Protein AF-A0A7L0QNY7-F1 (afdb_monomer_lite)

Secondary structure (DSSP, 8-state):
--HHHHHHHHHTTS--------------TT--SS----B-S--HHHHHHTGGGTSPBPPP-TT------

Organism: Setophaga kirtlandii (NCBI:txid298831)

Structure (mmCIF, N/CA/C/O backbone):
data_AF-A0A7L0QNY7-F1
#
_entry.id   AF-A0A7L0QNY7-F1
#
loop_
_atom_site.group_PDB
_atom_site.id
_atom_site.type_symbol
_atom_site.label_atom_id
_atom_site.label_alt_id
_atom_site.label_comp_id
_atom_site.label_asym_id
_atom_site.label_entity_id
_atom_site.label_seq_id
_atom_site.pdbx_PDB_ins_code
_atom_site.Cartn_x
_atom_site.Cartn_y
_atom_site.Cartn_z
_atom_site.occupancy
_atom_site.B_iso_or_equiv
_atom_site.auth_seq_id
_atom_site.auth_comp_id
_atom_site.auth_asym_id
_atom_site.auth_atom_id
_atom_site.pdbx_PDB_model_num
ATOM 1 N N . LEU A 1 1 ? -26.839 11.105 23.668 1.00 74.50 1 LEU A N 1
ATOM 2 C CA . LEU A 1 1 ? -25.723 11.173 24.635 1.00 74.50 1 LEU A CA 1
ATOM 3 C C . LEU A 1 1 ? -24.729 12.243 24.191 1.00 74.50 1 LEU A C 1
ATOM 5 O O . LEU A 1 1 ? -24.173 12.117 23.097 1.00 74.50 1 LEU A O 1
ATOM 9 N N . PRO A 1 2 ? -24.541 13.305 24.977 1.00 91.94 2 PRO A N 1
ATOM 10 C CA . PRO A 1 2 ? -23.397 14.209 24.875 1.00 91.94 2 PRO A CA 1
ATOM 11 C C . PRO A 1 2 ? -22.057 13.449 24.907 1.00 91.94 2 PRO A C 1
ATOM 13 O O . PRO A 1 2 ? -21.971 12.352 25.459 1.00 91.94 2 PRO A O 1
ATOM 16 N N . GLU A 1 3 ? -21.000 14.022 24.330 1.00 89.31 3 GLU A N 1
ATOM 17 C CA . GLU A 1 3 ? -19.692 13.352 24.179 1.00 89.31 3 GLU A CA 1
ATOM 18 C C . GLU A 1 3 ? -19.061 12.927 25.517 1.00 89.31 3 GLU A C 1
ATOM 20 O O . GLU A 1 3 ? -18.483 11.843 25.633 1.00 89.31 3 GLU A O 1
ATOM 25 N N . ARG A 1 4 ? -19.244 13.751 26.558 1.00 92.12 4 ARG A N 1
ATOM 26 C CA . ARG A 1 4 ? -18.772 13.467 27.922 1.00 92.12 4 ARG A CA 1
ATOM 27 C C . ARG A 1 4 ? -19.376 12.171 28.471 1.00 92.12 4 ARG A C 1
ATOM 29 O O . ARG A 1 4 ? -18.645 11.302 28.936 1.00 92.12 4 ARG A O 1
ATOM 36 N N . GLU A 1 5 ? -20.688 11.998 28.331 1.00 92.69 5 GLU A N 1
ATOM 37 C CA . GLU A 1 5 ? -21.397 10.796 28.788 1.00 92.69 5 GLU A CA 1
ATOM 38 C C . GLU A 1 5 ? -20.990 9.548 27.990 1.00 92.69 5 GLU A C 1
ATOM 40 O O . GLU A 1 5 ? -20.793 8.483 28.573 1.00 92.69 5 GLU A O 1
ATOM 45 N N . ARG A 1 6 ? -20.786 9.660 26.666 1.00 89.75 6 ARG A N 1
ATOM 46 C CA . ARG A 1 6 ? -20.294 8.532 25.846 1.00 89.75 6 ARG A CA 1
ATOM 47 C C . ARG A 1 6 ? -18.904 8.083 26.279 1.00 89.75 6 ARG A C 1
ATOM 49 O O . ARG A 1 6 ? -18.660 6.883 26.378 1.00 89.75 6 ARG A O 1
ATOM 56 N N . SER A 1 7 ? -18.008 9.031 26.542 1.00 91.88 7 SER A N 1
ATOM 57 C CA . SER A 1 7 ? -16.640 8.750 26.987 1.00 91.88 7 SER A CA 1
ATOM 58 C C . SER A 1 7 ? -16.617 8.059 28.352 1.00 91.88 7 SER A C 1
ATOM 60 O O . SER A 1 7 ? -15.899 7.074 28.539 1.00 91.88 7 SER A O 1
ATOM 62 N N . GLU A 1 8 ? -17.452 8.509 29.293 1.00 94.12 8 GLU A N 1
ATOM 63 C CA . GLU A 1 8 ? -17.599 7.849 30.591 1.00 94.12 8 GLU A CA 1
ATOM 64 C C . GLU A 1 8 ? -18.129 6.417 30.470 1.00 94.12 8 GLU A C 1
ATOM 66 O O . GLU A 1 8 ? -17.581 5.509 31.101 1.00 94.12 8 GLU A O 1
ATOM 71 N N . LEU A 1 9 ? -19.153 6.193 29.640 1.00 94.19 9 LEU A N 1
ATOM 72 C CA . LEU A 1 9 ? -19.734 4.867 29.414 1.00 94.19 9 LEU A CA 1
ATOM 73 C C . LEU A 1 9 ? -18.759 3.919 28.696 1.00 94.19 9 LEU A C 1
ATOM 75 O O . LEU A 1 9 ? -18.652 2.755 29.089 1.00 94.19 9 LEU A O 1
ATOM 79 N N . LYS A 1 10 ? -17.988 4.415 27.716 1.00 92.31 10 LYS A N 1
ATOM 80 C CA . LYS A 1 10 ? -16.897 3.663 27.065 1.00 92.31 10 LYS A CA 1
ATOM 81 C C . LYS A 1 10 ? -15.827 3.246 28.074 1.00 92.31 10 LYS A C 1
ATOM 83 O O . LYS A 1 10 ? -15.463 2.074 28.128 1.00 92.31 10 LYS A O 1
ATOM 88 N N . ARG A 1 11 ? -15.367 4.172 28.929 1.00 92.50 11 ARG A N 1
ATOM 89 C CA . ARG A 1 11 ? -14.361 3.887 29.973 1.00 92.50 11 ARG A CA 1
ATOM 90 C C . ARG A 1 11 ? -14.839 2.818 30.959 1.00 92.50 11 ARG A C 1
ATOM 92 O O . ARG A 1 11 ? -14.044 1.995 31.402 1.00 92.50 11 ARG A O 1
ATOM 99 N N . ARG A 1 12 ? -16.136 2.811 31.282 1.00 96.06 12 ARG A N 1
ATOM 100 C CA . ARG A 1 12 ? -16.776 1.819 32.165 1.00 96.06 12 ARG A CA 1
ATOM 101 C C . ARG A 1 12 ? -17.131 0.500 31.459 1.00 96.06 12 ARG A C 1
ATOM 103 O O . ARG A 1 12 ? -17.716 -0.365 32.098 1.00 96.06 12 ARG A O 1
ATOM 110 N N . LYS A 1 13 ? -16.785 0.328 30.173 1.00 91.06 13 LYS A N 1
ATOM 111 C CA . LYS A 1 13 ? -17.137 -0.839 29.333 1.00 91.06 13 LYS A CA 1
ATOM 112 C C . LYS A 1 13 ? -18.652 -1.075 29.184 1.00 91.06 13 LYS A C 1
ATOM 114 O O . LYS A 1 13 ? -19.076 -2.187 28.897 1.00 91.06 13 LYS A O 1
ATOM 119 N N . LEU A 1 14 ? -19.461 -0.028 29.358 1.00 93.38 14 LEU A N 1
ATOM 120 C CA . LEU A 1 14 ? -20.925 -0.060 29.210 1.00 93.38 14 LEU A CA 1
ATOM 121 C C . LEU A 1 14 ? -21.386 0.320 27.796 1.00 93.38 14 LEU A C 1
ATOM 123 O O . LEU A 1 14 ? -22.558 0.172 27.462 1.00 93.38 14 LEU A O 1
ATOM 127 N N . LEU A 1 15 ? -20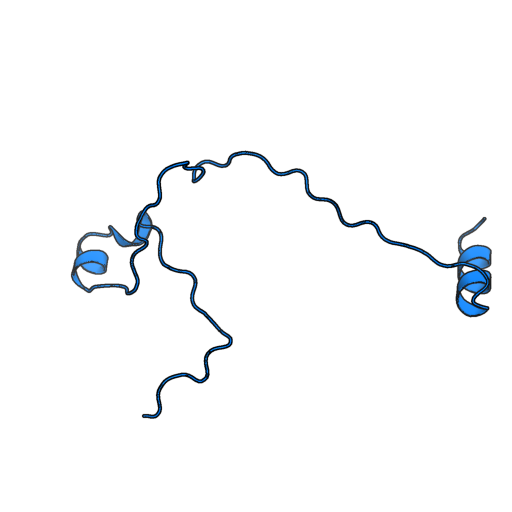.472 0.832 26.970 1.00 91.69 15 LEU A N 1
ATOM 128 C CA . LEU A 1 15 ? -20.720 1.202 25.582 1.00 91.69 15 LEU A CA 1
ATOM 129 C C . LEU A 1 15 ? -19.538 0.752 24.724 1.00 91.69 15 LEU A C 1
ATOM 131 O O . LEU A 1 15 ? -18.387 1.053 25.042 1.00 91.69 15 LEU A O 1
ATOM 135 N N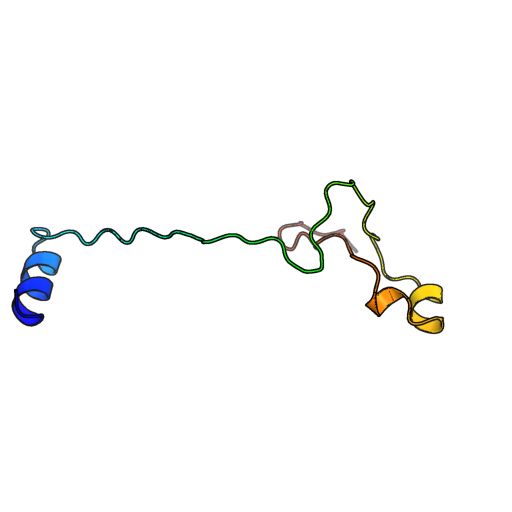 . LEU A 1 16 ? -19.832 0.052 23.630 1.00 89.94 16 LEU A N 1
ATOM 136 C CA . LEU A 1 16 ? -18.859 -0.384 22.632 1.00 89.94 16 LEU A CA 1
ATOM 137 C C . LEU A 1 16 ? -19.146 0.336 21.319 1.00 89.94 16 LEU A C 1
ATOM 139 O O . LEU A 1 16 ? -20.279 0.347 20.843 1.00 89.94 16 LEU A O 1
ATOM 143 N N . GLU A 1 17 ? -18.115 0.939 20.739 1.00 88.75 17 GLU A N 1
ATOM 144 C CA . GLU A 1 17 ? -18.193 1.499 19.396 1.00 88.75 17 GLU A CA 1
ATOM 145 C C . GLU A 1 17 ? -17.654 0.474 18.404 1.00 88.75 17 GLU A C 1
ATOM 147 O O . GLU A 1 17 ? -16.533 -0.011 18.547 1.00 88.75 17 GLU A O 1
ATOM 152 N N . VAL A 1 18 ? -18.464 0.143 17.402 1.00 92.19 18 VAL A N 1
ATOM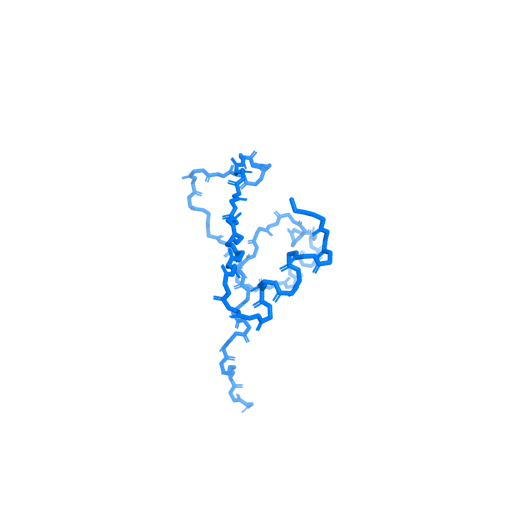 153 C CA . VAL A 1 18 ? -18.079 -0.765 16.324 1.00 92.19 18 VAL A CA 1
ATOM 154 C C . VAL A 1 18 ? -17.940 0.055 15.051 1.00 92.19 18 VAL A C 1
ATOM 156 O O . VAL A 1 18 ? -18.919 0.595 14.541 1.00 92.19 18 VAL A O 1
ATOM 159 N N . THR A 1 19 ? -16.720 0.151 14.527 1.00 92.88 19 THR A N 1
ATOM 160 C CA . THR A 1 19 ? -16.465 0.827 13.251 1.00 92.88 19 THR A CA 1
ATOM 161 C C . THR A 1 19 ? -16.596 -0.168 12.102 1.00 92.88 19 THR A C 1
ATOM 163 O O . THR A 1 19 ? -15.737 -1.031 11.917 1.00 92.88 19 THR A O 1
ATOM 166 N N . LEU A 1 20 ? -17.646 -0.026 11.291 1.00 94.62 20 LEU A N 1
ATOM 167 C CA . LEU A 1 20 ? -17.793 -0.783 10.049 1.00 94.62 20 LEU A CA 1
ATOM 168 C C . LEU A 1 20 ? -16.983 -0.108 8.932 1.00 94.62 20 LEU A C 1
ATOM 170 O O . LEU A 1 20 ? -17.317 0.990 8.488 1.00 94.62 20 LEU A O 1
ATOM 174 N N . LYS A 1 21 ? -15.930 -0.774 8.452 1.00 94.19 21 LYS A N 1
ATOM 175 C CA . LYS A 1 21 ? -15.175 -0.332 7.272 1.00 94.19 21 LYS A CA 1
ATOM 176 C C . LYS A 1 21 ? -15.786 -0.962 6.026 1.00 94.19 21 LYS A C 1
ATOM 178 O O . LYS A 1 21 ? -15.812 -2.182 5.905 1.00 94.19 21 LYS A O 1
ATOM 183 N N . SER A 1 22 ? -16.268 -0.134 5.107 1.00 94.25 22 SER A N 1
ATOM 184 C CA . SER A 1 22 ? -16.795 -0.573 3.814 1.00 94.25 22 SER A CA 1
ATOM 185 C C . SER A 1 22 ? -16.137 0.216 2.687 1.00 94.25 22 SER A C 1
ATOM 187 O O . SER A 1 22 ? -15.711 1.355 2.879 1.00 94.25 22 SER A O 1
ATOM 189 N N . PHE A 1 23 ? -16.030 -0.409 1.516 1.00 93.94 23 PHE A N 1
ATOM 190 C CA . PHE A 1 23 ? -15.432 0.192 0.330 1.00 93.94 23 PHE A CA 1
ATOM 191 C C . PHE A 1 23 ? -16.429 0.151 -0.823 1.00 93.94 23 PHE A C 1
ATOM 193 O O . PHE A 1 23 ? -17.003 -0.895 -1.120 1.00 93.94 23 PHE A O 1
ATOM 200 N N . TRP A 1 24 ? -16.591 1.283 -1.503 1.00 92.00 24 TRP A N 1
ATOM 201 C CA . TRP A 1 24 ? -17.319 1.363 -2.766 1.00 92.00 24 TRP A CA 1
ATOM 202 C C . TRP A 1 24 ? -16.332 1.213 -3.918 1.00 92.00 24 TRP A C 1
ATOM 204 O O . TRP A 1 24 ? -15.615 2.151 -4.264 1.00 92.00 24 TRP A O 1
ATOM 214 N N . ILE A 1 25 ? -16.268 0.016 -4.495 1.00 92.06 25 ILE A N 1
ATOM 215 C CA . ILE A 1 25 ? -15.310 -0.308 -5.554 1.00 92.06 25 ILE A CA 1
ATOM 216 C C . ILE A 1 25 ? -15.930 0.015 -6.918 1.00 92.06 25 ILE A C 1
ATOM 218 O O . ILE A 1 25 ? -17.068 -0.357 -7.201 1.00 92.06 25 ILE A O 1
ATOM 222 N N . ARG A 1 26 ? -15.175 0.699 -7.785 1.00 92.88 26 ARG A N 1
ATOM 223 C CA . ARG A 1 26 ? -15.560 0.999 -9.174 1.00 92.88 26 ARG A CA 1
ATOM 224 C C . ARG A 1 26 ? -14.438 0.586 -10.124 1.00 92.88 26 ARG A C 1
ATOM 226 O O . ARG A 1 26 ? -13.274 0.551 -9.733 1.00 92.88 26 ARG A O 1
ATOM 233 N N . LYS A 1 27 ? -14.787 0.285 -11.378 1.00 93.62 27 LYS A N 1
ATOM 234 C CA . LYS A 1 27 ? -13.804 0.001 -12.435 1.00 93.62 27 LYS A CA 1
ATOM 235 C C . LYS A 1 27 ? -12.984 1.268 -12.711 1.00 93.62 27 LYS A C 1
ATOM 237 O O . LYS A 1 27 ? -13.560 2.289 -13.078 1.00 93.62 27 LYS A O 1
ATOM 242 N N . GLY A 1 28 ? -11.672 1.202 -12.494 1.00 86.44 28 GLY A N 1
ATOM 243 C CA . GLY A 1 28 ? -10.725 2.267 -12.841 1.00 86.44 28 GLY A CA 1
ATOM 244 C C . GLY A 1 28 ? -10.194 2.129 -14.271 1.00 86.44 28 GLY A C 1
ATOM 245 O O . GLY A 1 28 ? -10.506 1.161 -14.958 1.00 86.44 28 GLY A O 1
ATOM 246 N N . SER A 1 29 ? -9.348 3.064 -14.705 1.00 84.44 29 SER A N 1
ATOM 247 C CA . SER A 1 29 ? -8.713 3.043 -16.037 1.00 84.44 29 SER A CA 1
ATOM 248 C C . SER A 1 29 ? -7.869 1.790 -16.300 1.00 84.44 29 SER A C 1
ATOM 250 O O . SER A 1 29 ? -7.765 1.354 -17.439 1.00 84.44 29 SER A O 1
ATOM 252 N N . ALA A 1 30 ? -7.310 1.188 -15.248 1.00 78.88 30 ALA A N 1
ATOM 253 C CA . ALA A 1 30 ? -6.538 -0.053 -15.312 1.00 78.88 30 ALA A CA 1
ATOM 254 C C . ALA A 1 30 ? -7.389 -1.329 -15.120 1.00 78.88 30 ALA A C 1
ATOM 256 O O . ALA A 1 30 ? -6.840 -2.418 -14.969 1.00 78.88 30 ALA A O 1
ATOM 257 N N . PHE A 1 31 ? -8.724 -1.226 -15.074 1.00 84.88 31 PHE A N 1
ATOM 258 C CA . PHE A 1 31 ? -9.586 -2.402 -14.951 1.00 84.88 31 PHE A CA 1
ATOM 259 C C . PHE A 1 31 ? -9.538 -3.237 -16.235 1.00 84.88 31 PHE A C 1
ATOM 261 O O . PHE A 1 31 ? -9.868 -2.750 -17.314 1.00 84.88 31 PHE A O 1
ATOM 268 N N . SER A 1 32 ? -9.202 -4.517 -16.102 1.00 82.56 32 SER A N 1
ATOM 269 C CA . SER A 1 32 ? -9.200 -5.481 -17.200 1.00 82.56 32 SER A CA 1
ATOM 270 C C . SER A 1 32 ? -9.729 -6.827 -16.717 1.00 82.56 32 SER A C 1
ATOM 272 O O . SER A 1 32 ? -9.504 -7.217 -15.573 1.00 82.56 32 SER A O 1
ATOM 274 N N . THR A 1 33 ? -10.437 -7.544 -17.587 1.00 86.62 33 THR A N 1
ATOM 275 C CA . THR A 1 33 ? -10.864 -8.936 -17.363 1.00 86.62 33 THR A CA 1
ATOM 276 C C . THR A 1 33 ? -9.873 -9.950 -17.937 1.00 86.62 33 THR A C 1
ATOM 278 O O . THR A 1 33 ? -10.056 -11.150 -17.754 1.00 86.62 33 THR A O 1
ATOM 281 N N . ALA A 1 34 ? -8.837 -9.483 -18.640 1.00 82.81 34 ALA A N 1
ATOM 282 C CA . ALA A 1 34 ? -7.772 -10.318 -19.175 1.00 82.81 34 ALA A CA 1
ATOM 283 C C . ALA A 1 34 ? -6.598 -10.394 -18.190 1.00 82.81 34 ALA A C 1
ATOM 285 O O . ALA A 1 34 ? -6.198 -9.391 -17.597 1.00 82.81 34 ALA A O 1
ATOM 286 N N . VAL A 1 35 ? -6.017 -11.586 -18.051 1.00 71.31 35 VAL A N 1
ATOM 287 C CA . VAL A 1 35 ? -4.816 -11.806 -17.239 1.00 71.31 35 VAL A CA 1
ATOM 288 C C . VAL A 1 35 ? -3.596 -11.352 -18.041 1.00 71.31 35 VAL A C 1
ATOM 290 O O . VAL A 1 35 ? -3.103 -12.079 -18.902 1.00 71.31 35 VAL A O 1
ATOM 293 N N . ALA A 1 36 ? -3.119 -10.137 -17.778 1.00 73.19 36 ALA A N 1
ATOM 294 C CA . ALA A 1 36 ? -1.826 -9.679 -18.275 1.00 73.19 36 ALA A CA 1
ATOM 295 C C . ALA A 1 36 ? -0.704 -10.284 -17.418 1.00 73.19 36 ALA A C 1
ATOM 297 O O . ALA A 1 36 ? -0.854 -10.407 -16.202 1.00 73.19 36 ALA A O 1
ATOM 298 N N . ARG A 1 37 ? 0.422 -10.654 -18.036 1.00 78.00 37 ARG A N 1
ATOM 299 C CA . ARG A 1 37 ? 1.647 -10.988 -17.300 1.00 78.00 37 ARG A CA 1
ATOM 300 C C . ARG A 1 37 ? 2.351 -9.669 -16.975 1.00 78.00 37 ARG A C 1
ATOM 302 O O . ARG A 1 37 ? 2.831 -9.039 -17.912 1.00 78.00 37 ARG A O 1
ATOM 309 N N . PRO A 1 38 ? 2.352 -9.208 -15.713 1.00 79.69 38 PRO A N 1
ATOM 310 C CA . PRO A 1 38 ? 3.071 -7.995 -15.366 1.00 79.69 38 PRO A CA 1
ATOM 311 C C . PRO A 1 38 ? 4.578 -8.239 -15.468 1.00 79.69 38 PRO A C 1
ATOM 313 O O . PRO A 1 38 ? 5.052 -9.348 -15.197 1.00 79.69 38 PRO A O 1
ATOM 316 N N . GLU A 1 39 ? 5.320 -7.196 -15.823 1.00 80.81 39 GLU A N 1
ATOM 317 C CA . GLU A 1 39 ? 6.777 -7.261 -15.884 1.00 80.81 39 GLU A CA 1
ATOM 318 C C . GLU A 1 39 ? 7.352 -7.447 -14.474 1.00 80.81 39 GLU A C 1
ATOM 320 O O . GLU A 1 39 ? 6.837 -6.903 -13.490 1.00 80.81 39 GLU A O 1
ATOM 325 N N . THR A 1 40 ? 8.389 -8.275 -14.353 1.00 78.31 40 THR A N 1
ATOM 326 C CA . THR A 1 40 ? 8.958 -8.637 -13.040 1.00 78.31 40 THR A CA 1
ATOM 327 C C . THR A 1 40 ? 10.088 -7.699 -12.639 1.00 78.31 40 THR A C 1
ATOM 329 O O . THR A 1 40 ? 10.199 -7.351 -11.466 1.00 78.31 40 THR A O 1
ATOM 332 N N . GLU A 1 41 ? 10.889 -7.256 -13.606 1.00 82.69 41 GLU A N 1
ATOM 333 C CA . GLU A 1 41 ? 12.072 -6.434 -13.374 1.00 82.69 41 GLU A CA 1
ATOM 334 C C . GLU A 1 41 ? 12.167 -5.315 -14.406 1.00 82.69 41 GLU A C 1
ATOM 336 O O . GLU A 1 41 ? 11.659 -5.420 -15.523 1.00 82.69 41 GLU A O 1
ATOM 341 N N . LEU A 1 42 ? 12.818 -4.224 -14.011 1.00 87.69 42 LEU A N 1
ATOM 342 C CA . LEU A 1 42 ? 13.106 -3.108 -14.897 1.00 87.69 42 LEU A CA 1
ATOM 343 C C . LEU A 1 42 ? 14.316 -3.457 -15.769 1.00 87.69 42 LEU A C 1
ATOM 345 O O . LEU A 1 42 ? 15.401 -3.678 -15.235 1.00 87.69 42 LEU A O 1
ATOM 349 N N . THR A 1 43 ? 14.153 -3.455 -17.094 1.00 88.62 43 THR A N 1
ATOM 350 C CA . THR A 1 43 ? 15.271 -3.720 -18.015 1.00 88.62 43 THR A CA 1
ATOM 351 C C . THR A 1 43 ? 15.911 -2.426 -18.548 1.00 88.62 43 THR A C 1
ATOM 353 O O . THR A 1 43 ? 15.235 -1.391 -18.637 1.00 88.62 43 THR A O 1
ATOM 356 N N . PRO A 1 44 ? 17.202 -2.442 -18.939 1.00 89.19 44 PRO A N 1
ATOM 357 C CA . PRO A 1 44 ? 17.877 -1.280 -19.530 1.00 89.19 44 PRO A CA 1
ATOM 358 C C . PRO A 1 44 ? 17.190 -0.753 -20.797 1.00 89.19 44 PRO A C 1
ATOM 360 O O . PRO A 1 44 ? 17.118 0.456 -21.016 1.00 89.19 44 PRO A O 1
ATOM 363 N N . GLU A 1 45 ? 16.623 -1.642 -21.609 1.00 88.50 45 GLU A N 1
ATOM 364 C CA . GLU A 1 45 ? 15.891 -1.305 -22.831 1.00 88.50 45 GLU A CA 1
ATOM 365 C C . GLU A 1 45 ? 14.596 -0.569 -22.496 1.00 88.50 45 GLU A C 1
ATOM 367 O O . GLU A 1 45 ? 14.232 0.392 -23.178 1.00 88.50 45 GLU A O 1
ATOM 372 N N . MET A 1 46 ? 13.914 -0.967 -21.415 1.00 90.94 46 MET A N 1
ATOM 373 C CA . MET A 1 46 ? 12.732 -0.251 -20.943 1.00 90.94 46 MET A CA 1
ATOM 374 C C . MET A 1 46 ? 13.084 1.171 -20.516 1.00 90.94 46 MET A C 1
ATOM 376 O O . MET A 1 46 ? 12.345 2.098 -20.841 1.00 90.94 46 MET A O 1
ATOM 380 N N . ILE A 1 47 ? 14.221 1.362 -19.839 1.00 91.00 47 ILE A N 1
ATOM 381 C CA . ILE A 1 47 ? 14.730 2.686 -19.450 1.00 91.00 47 ILE A CA 1
ATOM 382 C C . ILE A 1 47 ? 15.047 3.523 -20.692 1.00 91.00 47 ILE A C 1
ATOM 384 O O . ILE A 1 47 ? 14.591 4.663 -20.783 1.00 91.00 47 ILE A O 1
ATOM 388 N N . ALA A 1 48 ? 15.768 2.949 -21.657 1.00 92.50 48 ALA A N 1
ATOM 389 C CA . ALA A 1 48 ? 16.161 3.623 -22.892 1.00 92.50 48 ALA A CA 1
ATOM 390 C C . ALA A 1 48 ? 14.956 4.030 -23.761 1.00 92.50 48 ALA A C 1
ATOM 392 O O . ALA A 1 48 ? 14.956 5.105 -24.354 1.00 92.50 48 ALA A O 1
ATOM 393 N N . THR A 1 49 ? 13.915 3.194 -23.814 1.00 90.69 49 THR A N 1
ATOM 394 C CA . THR A 1 49 ? 12.699 3.430 -24.616 1.00 90.69 49 THR A CA 1
ATOM 395 C C . THR A 1 49 ? 11.597 4.181 -23.862 1.00 90.69 49 THR A C 1
ATOM 397 O O . THR A 1 49 ? 10.649 4.665 -24.474 1.00 90.69 49 THR A O 1
ATOM 400 N N . GLY A 1 50 ? 11.688 4.285 -22.533 1.00 88.50 50 GLY A N 1
ATOM 401 C CA . GLY A 1 50 ? 10.668 4.896 -21.675 1.00 88.50 50 GLY A CA 1
ATOM 402 C C . GLY A 1 50 ? 9.416 4.038 -21.439 1.00 88.50 50 GLY A C 1
ATOM 403 O O . GLY A 1 50 ? 8.476 4.506 -20.792 1.00 88.50 50 GLY A O 1
ATOM 404 N N . SER A 1 51 ? 9.394 2.792 -21.920 1.00 88.44 51 SER A N 1
ATOM 405 C CA . SER A 1 51 ? 8.238 1.884 -21.827 1.00 88.44 51 SER A CA 1
ATOM 406 C C . SER A 1 51 ? 7.883 1.477 -20.388 1.00 88.44 51 SER A C 1
ATOM 408 O O . SER A 1 51 ? 6.715 1.212 -20.097 1.00 88.44 51 SER A O 1
ATOM 410 N N . TRP A 1 52 ? 8.838 1.555 -19.450 1.00 88.19 52 TRP A N 1
ATOM 411 C CA . TRP A 1 52 ? 8.615 1.314 -18.014 1.00 88.19 52 TRP A CA 1
ATOM 412 C C . TRP A 1 52 ? 7.523 2.198 -17.392 1.00 88.19 52 TRP A C 1
ATOM 414 O O . TRP A 1 52 ? 6.967 1.866 -16.352 1.00 88.19 52 TRP A O 1
ATOM 424 N N . ARG A 1 53 ? 7.191 3.338 -18.007 1.00 83.69 53 ARG A N 1
ATOM 425 C CA . ARG A 1 53 ? 6.164 4.257 -17.489 1.00 83.69 53 ARG A CA 1
ATOM 426 C C . ARG A 1 53 ? 4.740 3.740 -17.686 1.00 83.69 53 ARG A C 1
ATOM 428 O O . ARG A 1 53 ? 3.829 4.212 -17.015 1.00 83.69 53 ARG A O 1
ATOM 435 N N . GLN A 1 54 ? 4.545 2.848 -18.654 1.00 83.19 54 GLN A N 1
ATOM 436 C CA . GLN A 1 54 ? 3.224 2.426 -19.125 1.00 83.19 54 GLN A CA 1
ATOM 437 C C . GLN A 1 54 ? 2.933 0.958 -18.801 1.00 83.19 54 GLN A C 1
ATOM 439 O O . GLN A 1 54 ? 1.769 0.562 -18.755 1.00 83.19 54 GLN A O 1
ATOM 444 N N . LEU A 1 55 ? 3.974 0.153 -18.575 1.00 81.75 55 LEU A N 1
ATOM 445 C CA . LEU A 1 55 ? 3.841 -1.270 -18.285 1.00 81.75 55 LEU A CA 1
ATOM 446 C C . LEU A 1 55 ? 3.512 -1.511 -16.800 1.00 81.75 55 LEU A C 1
ATOM 448 O O . LEU A 1 55 ? 4.128 -0.902 -15.924 1.00 81.75 55 LEU A O 1
ATOM 452 N N . PRO A 1 56 ? 2.553 -2.402 -16.487 1.00 81.88 56 PRO A N 1
ATOM 453 C CA . PRO A 1 56 ? 2.284 -2.804 -15.115 1.00 81.88 56 PRO A CA 1
ATOM 454 C C . PRO A 1 56 ? 3.380 -3.752 -14.610 1.00 81.88 56 PRO A C 1
ATOM 456 O O . PRO A 1 56 ? 3.650 -4.784 -15.225 1.00 81.88 56 PRO A O 1
ATOM 459 N N . PHE A 1 57 ? 3.962 -3.430 -13.455 1.00 85.56 57 PHE A N 1
ATOM 460 C CA . PHE A 1 57 ? 4.939 -4.282 -12.775 1.00 85.56 57 PHE A CA 1
ATOM 461 C C . PHE A 1 57 ? 4.286 -5.133 -11.692 1.00 85.56 57 PHE A C 1
ATOM 463 O O . PHE A 1 57 ? 3.284 -4.750 -11.077 1.00 85.56 57 PHE A O 1
ATOM 470 N N . LYS A 1 58 ? 4.874 -6.301 -11.434 1.00 86.06 58 LYS A N 1
ATOM 471 C CA . LYS A 1 58 ? 4.453 -7.163 -10.334 1.00 86.06 58 LYS A CA 1
ATOM 472 C C . LYS A 1 58 ? 4.699 -6.430 -9.004 1.00 86.06 58 LYS A C 1
ATOM 474 O O . LYS A 1 58 ? 5.809 -5.946 -8.789 1.00 86.06 58 LYS A O 1
ATOM 479 N N . PRO A 1 59 ? 3.710 -6.355 -8.092 1.00 84.75 59 PRO A N 1
ATOM 480 C CA . PRO A 1 59 ? 3.920 -5.750 -6.783 1.00 84.75 59 PRO A CA 1
ATOM 481 C C . PRO A 1 59 ? 5.049 -6.455 -6.036 1.00 84.75 59 PRO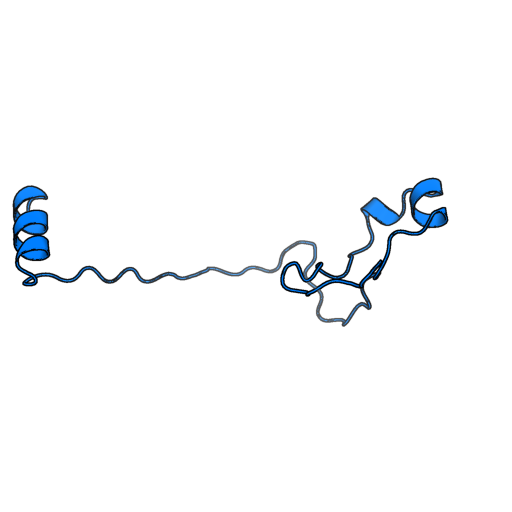 A C 1
ATOM 483 O O . PRO A 1 59 ? 5.059 -7.686 -5.928 1.00 84.75 59 PRO A O 1
ATOM 486 N N . TYR A 1 60 ? 5.990 -5.671 -5.518 1.00 85.50 60 TYR A N 1
ATOM 487 C CA . TYR A 1 60 ? 7.105 -6.211 -4.758 1.00 85.50 60 TYR A CA 1
ATOM 488 C C . TYR A 1 60 ? 6.622 -6.745 -3.406 1.00 85.50 60 TYR A C 1
ATOM 490 O O . TYR A 1 60 ? 5.893 -6.069 -2.675 1.00 85.50 60 TYR A O 1
ATOM 498 N N . ASN A 1 61 ? 7.033 -7.966 -3.060 1.00 87.94 61 ASN A N 1
ATOM 499 C CA . ASN A 1 61 ? 6.717 -8.553 -1.765 1.00 87.94 61 ASN A CA 1
ATOM 500 C C . ASN A 1 61 ? 7.711 -8.057 -0.705 1.00 87.94 61 ASN A C 1
ATOM 502 O O . ASN A 1 61 ? 8.738 -8.684 -0.471 1.00 87.94 61 ASN A O 1
ATOM 506 N N . PHE A 1 62 ? 7.380 -6.959 -0.022 1.00 86.38 62 PHE A N 1
ATOM 507 C CA . PHE A 1 62 ? 8.214 -6.392 1.048 1.00 86.38 62 PHE A CA 1
ATOM 508 C C . PHE A 1 62 ? 8.376 -7.298 2.280 1.00 86.38 62 PHE A C 1
ATOM 510 O O . PHE A 1 62 ? 9.213 -7.017 3.131 1.00 86.38 62 PHE A O 1
ATOM 517 N N . SER A 1 63 ? 7.605 -8.382 2.392 1.00 90.31 63 SER A N 1
ATOM 518 C CA . SER A 1 6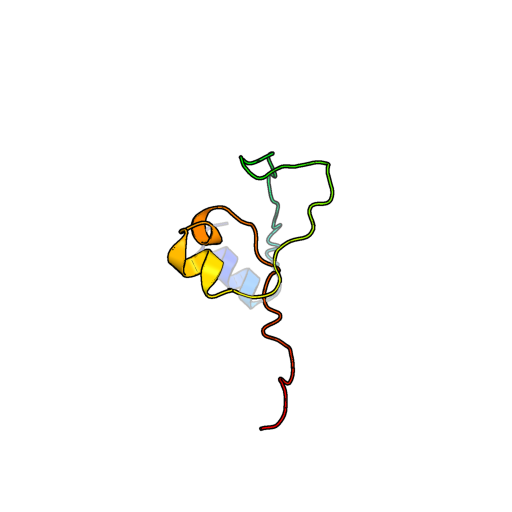3 ? 7.735 -9.362 3.476 1.00 90.31 63 SER A CA 1
ATOM 519 C C . SER A 1 63 ? 8.719 -10.496 3.158 1.00 90.31 63 SER A C 1
ATOM 521 O O . SER A 1 63 ? 8.852 -11.423 3.954 1.00 90.31 63 SER A O 1
ATOM 523 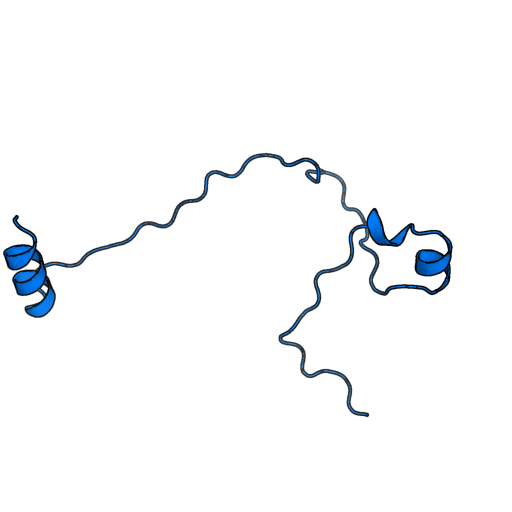N N . SER A 1 64 ? 9.387 -10.475 2.001 1.00 88.38 64 SER A N 1
ATOM 524 C CA . SER A 1 64 ? 10.371 -11.499 1.636 1.00 88.38 64 SER A CA 1
ATOM 525 C C . SER A 1 64 ? 11.667 -11.369 2.442 1.00 88.38 64 SER A C 1
ATOM 527 O O . SER A 1 64 ? 12.143 -10.258 2.658 1.00 88.38 64 SER A O 1
ATOM 529 N N . LEU A 1 65 ? 12.294 -12.501 2.781 1.00 88.38 65 LEU A N 1
ATOM 530 C CA . LEU A 1 65 ? 13.594 -12.552 3.473 1.00 88.38 65 LEU A CA 1
ATOM 531 C C . LEU A 1 65 ? 14.788 -12.110 2.601 1.00 88.38 65 LEU A C 1
ATOM 533 O O . LEU A 1 65 ? 15.899 -11.990 3.108 1.00 88.38 65 LEU A O 1
ATOM 537 N N . GLY A 1 66 ? 14.558 -11.842 1.313 1.00 88.00 66 GLY A N 1
ATOM 538 C CA . GLY A 1 66 ? 15.600 -11.466 0.361 1.00 88.00 66 GLY A CA 1
ATOM 539 C C . GLY A 1 66 ? 16.496 -12.638 -0.041 1.00 88.00 66 GLY A C 1
ATOM 540 O O . GLY A 1 66 ? 16.237 -13.794 0.297 1.00 88.00 66 GLY A O 1
ATOM 541 N N . LEU A 1 67 ? 17.540 -12.321 -0.803 1.00 86.94 67 LEU A N 1
ATOM 542 C CA . LEU A 1 67 ? 18.620 -13.247 -1.128 1.00 86.94 67 LEU A CA 1
ATOM 543 C C . LEU A 1 67 ? 19.834 -12.906 -0.253 1.00 86.94 67 LEU A C 1
ATOM 545 O O . LEU A 1 67 ? 20.094 -11.717 -0.039 1.00 86.94 67 LEU A O 1
ATOM 549 N N . PRO A 1 68 ? 20.565 -13.908 0.268 1.00 84.62 68 PRO A N 1
ATOM 550 C CA . PRO A 1 68 ? 21.860 -13.657 0.883 1.00 84.62 68 PRO A CA 1
ATOM 551 C C . PRO A 1 68 ? 22.834 -13.078 -0.163 1.00 84.62 68 PRO A C 1
ATOM 553 O O . PRO A 1 68 ? 22.662 -13.356 -1.354 1.00 84.62 68 PRO A O 1
ATOM 556 N N . PRO A 1 69 ? 23.807 -12.259 0.273 1.00 81.56 69 PRO A N 1
ATOM 557 C CA . PRO A 1 69 ? 24.783 -11.628 -0.612 1.00 81.56 69 PRO A CA 1
ATOM 558 C C . PRO A 1 69 ? 25.720 -12.633 -1.289 1.00 81.56 69 PRO A C 1
ATOM 560 O O . PRO A 1 69 ? 25.995 -13.698 -0.687 1.00 81.56 69 PRO A O 1
#

Sequence (69 aa):
LPERERSELKRRKLLLEVTLKSFWIRKGSAFSTAVARPETELTPEMIATGSWRQLPFKPYNFSSLGLPP

Radius of gyration: 24.09 Å; chains: 1; bounding box: 50×28×57 Å

Foldseek 3Di:
DPPVVQVVCVVVVNDDDDDDDDDDDDQDPPDDPDDDDAAADDDPVCVVVVVVVPTHYDDDDPPDPDDDD

pLDDT: mean 87.66, std 5.43, range [71.31, 96.06]